Protein AF-A0A229W0S3-F1 (afdb_monomer_lite)

Structure (mmCIF, N/CA/C/O backbone):
data_AF-A0A229W0S3-F1
#
_entry.id   AF-A0A229W0S3-F1
#
loop_
_atom_site.group_PDB
_atom_site.id
_atom_s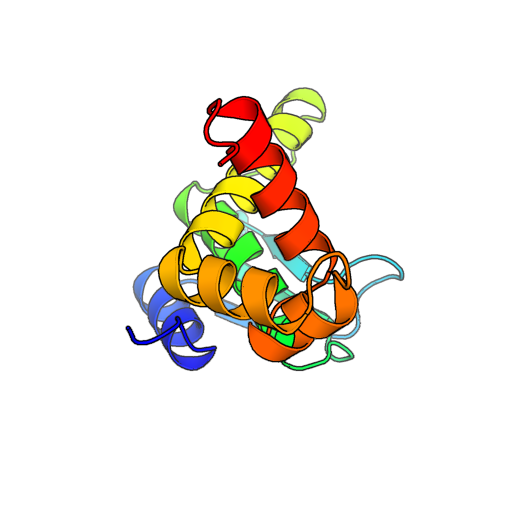ite.type_symbol
_atom_site.label_atom_id
_atom_site.label_alt_id
_atom_site.label_comp_id
_atom_site.label_asym_id
_atom_site.label_entity_id
_atom_site.label_seq_id
_atom_site.pdbx_PDB_ins_code
_atom_site.Cartn_x
_atom_site.Cartn_y
_atom_site.Cartn_z
_atom_site.occupancy
_atom_site.B_iso_or_equiv
_atom_site.auth_seq_id
_atom_site.auth_comp_id
_atom_site.auth_asym_id
_atom_site.auth_atom_id
_atom_site.pdbx_PDB_model_num
ATOM 1 N N . MET A 1 1 ? 17.640 -3.287 -4.198 1.00 49.41 1 MET A N 1
ATOM 2 C CA . MET A 1 1 ? 17.288 -3.227 -2.757 1.00 49.41 1 MET A CA 1
ATOM 3 C C . MET A 1 1 ? 16.115 -4.166 -2.492 1.00 49.41 1 MET A C 1
ATOM 5 O O . MET A 1 1 ? 15.453 -4.530 -3.452 1.00 49.41 1 MET A O 1
ATOM 9 N N . ALA A 1 2 ? 15.881 -4.604 -1.251 1.00 59.16 2 ALA A N 1
ATOM 10 C CA . ALA A 1 2 ? 14.751 -5.487 -0.943 1.00 59.16 2 ALA A CA 1
ATOM 11 C C . ALA A 1 2 ? 13.438 -4.688 -0.935 1.00 59.16 2 ALA A C 1
ATOM 13 O O . ALA A 1 2 ? 13.318 -3.707 -0.202 1.00 59.16 2 ALA A O 1
ATOM 14 N N . SER A 1 3 ? 12.475 -5.097 -1.760 1.00 76.31 3 SER A N 1
ATOM 15 C CA . SER A 1 3 ? 11.105 -4.584 -1.725 1.00 76.31 3 SER A CA 1
ATOM 16 C C . SER A 1 3 ? 10.386 -5.090 -0.474 1.00 76.31 3 SER A C 1
ATOM 18 O O . SER A 1 3 ? 10.595 -6.231 -0.061 1.00 76.31 3 SER A O 1
ATOM 20 N N . ILE A 1 4 ? 9.515 -4.263 0.107 1.00 90.62 4 ILE A N 1
ATOM 21 C CA . ILE A 1 4 ? 8.644 -4.667 1.219 1.00 90.62 4 ILE A CA 1
ATOM 22 C C . ILE A 1 4 ? 7.803 -5.877 0.797 1.00 90.62 4 ILE A C 1
ATOM 24 O O . ILE A 1 4 ? 7.154 -5.854 -0.249 1.00 90.62 4 ILE A O 1
ATOM 28 N N . THR A 1 5 ? 7.791 -6.913 1.630 1.00 94.31 5 THR A N 1
ATOM 29 C CA . THR A 1 5 ? 6.978 -8.118 1.435 1.00 94.31 5 THR A CA 1
ATOM 30 C C . THR A 1 5 ? 5.671 -8.043 2.219 1.00 94.31 5 THR A C 1
ATOM 32 O O . THR A 1 5 ? 5.492 -7.190 3.092 1.00 94.31 5 THR A O 1
ATOM 35 N N . ILE A 1 6 ? 4.744 -8.964 1.941 1.00 95.69 6 ILE A N 1
ATOM 36 C CA . ILE A 1 6 ? 3.497 -9.054 2.704 1.00 95.69 6 ILE A CA 1
ATOM 37 C C . ILE A 1 6 ? 3.767 -9.365 4.187 1.00 95.69 6 ILE A C 1
ATOM 39 O O . ILE A 1 6 ? 3.144 -8.759 5.056 1.00 95.69 6 ILE A O 1
ATOM 43 N N . ASP A 1 7 ? 4.748 -10.218 4.490 1.00 96.69 7 ASP A N 1
ATOM 44 C CA . ASP A 1 7 ? 5.104 -10.588 5.864 1.00 96.69 7 ASP A CA 1
ATOM 45 C C . ASP A 1 7 ? 5.627 -9.393 6.665 1.00 96.69 7 ASP A C 1
ATOM 47 O O . ASP A 1 7 ? 5.335 -9.262 7.854 1.00 96.69 7 ASP A O 1
ATOM 51 N N . ASP A 1 8 ? 6.362 -8.482 6.021 1.00 96.94 8 ASP A N 1
ATOM 52 C CA . ASP A 1 8 ? 6.814 -7.243 6.659 1.00 96.94 8 ASP A CA 1
ATOM 53 C C . ASP A 1 8 ? 5.623 -6.372 7.087 1.00 96.94 8 ASP A C 1
ATOM 55 O O . ASP A 1 8 ? 5.645 -5.770 8.163 1.00 96.94 8 ASP A O 1
ATOM 59 N N . LEU A 1 9 ? 4.555 -6.350 6.283 1.00 97.75 9 LEU A N 1
ATOM 60 C CA . LEU A 1 9 ? 3.322 -5.633 6.607 1.00 97.75 9 LEU A CA 1
ATOM 61 C C . LEU A 1 9 ? 2.535 -6.309 7.739 1.00 97.75 9 LEU A C 1
ATOM 63 O O . LEU A 1 9 ? 1.996 -5.612 8.597 1.00 97.75 9 LEU A O 1
ATOM 67 N N . TYR A 1 10 ? 2.492 -7.644 7.788 1.00 98.00 10 TYR A N 1
ATOM 68 C CA . TYR A 1 10 ? 1.882 -8.361 8.916 1.00 98.00 10 TYR A CA 1
ATOM 69 C C . TYR A 1 10 ? 2.628 -8.082 10.227 1.00 98.00 10 TYR A C 1
ATOM 71 O O . TYR A 1 10 ? 1.990 -7.750 11.226 1.00 98.00 10 TYR A O 1
ATOM 79 N N . ARG A 1 11 ? 3.969 -8.107 10.219 1.00 98.19 11 ARG A N 1
ATOM 80 C CA . ARG A 1 11 ? 4.774 -7.744 11.401 1.00 98.19 11 ARG A CA 1
ATOM 81 C C . ARG A 1 11 ? 4.538 -6.299 11.833 1.00 98.19 11 ARG A C 1
ATOM 83 O O . ARG A 1 11 ? 4.466 -6.009 13.024 1.00 98.19 11 ARG A O 1
ATOM 90 N N . GLU A 1 12 ? 4.391 -5.376 10.886 1.00 97.81 12 GLU A N 1
ATOM 91 C CA . GLU A 1 12 ? 4.019 -3.998 11.207 1.00 97.81 12 GLU A CA 1
ATOM 92 C C . GLU A 1 12 ? 2.648 -3.911 11.884 1.00 97.81 12 GLU A C 1
ATOM 94 O O . GLU A 1 12 ? 2.509 -3.203 12.882 1.00 97.81 12 GLU A O 1
ATOM 99 N N . ALA A 1 13 ? 1.647 -4.627 11.372 1.00 98.25 13 ALA A N 1
ATOM 100 C CA . ALA A 1 13 ? 0.320 -4.654 11.976 1.00 98.25 13 ALA A CA 1
ATOM 101 C C . ALA A 1 13 ? 0.378 -5.138 13.431 1.00 98.25 13 ALA A C 1
ATOM 103 O O . ALA A 1 13 ? -0.212 -4.506 14.309 1.00 98.25 13 ALA A O 1
ATOM 104 N N . GLU A 1 14 ? 1.151 -6.194 13.698 1.00 98.12 14 GLU A N 1
ATOM 105 C CA . GLU A 1 14 ? 1.392 -6.704 15.051 1.00 98.12 14 GLU A CA 1
ATOM 106 C C . GLU A 1 14 ? 2.030 -5.645 15.957 1.00 98.12 14 GLU A C 1
ATOM 108 O O . GLU A 1 14 ? 1.524 -5.393 17.051 1.00 98.12 14 GLU A O 1
ATOM 113 N N . MET A 1 15 ? 3.080 -4.961 15.488 1.00 98.12 15 MET A N 1
ATOM 114 C CA . MET A 1 15 ? 3.731 -3.879 16.243 1.00 98.12 15 MET A CA 1
ATOM 115 C C . MET A 1 15 ? 2.787 -2.705 16.531 1.00 98.12 15 MET A C 1
ATOM 117 O O . MET A 1 15 ? 2.868 -2.092 17.594 1.00 98.12 15 MET A O 1
ATOM 121 N N . LEU A 1 16 ? 1.874 -2.392 15.607 1.00 97.62 16 LEU A N 1
ATOM 122 C CA . LEU A 1 16 ? 0.853 -1.356 15.785 1.00 97.62 16 LEU A CA 1
ATOM 123 C C . LEU A 1 16 ? -0.336 -1.819 16.648 1.00 97.62 16 LEU A C 1
ATOM 125 O O . LEU A 1 16 ? -1.250 -1.025 16.899 1.00 97.62 16 LEU A O 1
ATOM 129 N N . GLY A 1 17 ? -0.374 -3.086 17.073 1.00 98.00 17 GLY A N 1
ATOM 130 C CA . GLY A 1 17 ? -1.511 -3.667 17.789 1.00 98.00 17 GLY A CA 1
ATOM 131 C C . GLY A 1 17 ? -2.785 -3.721 16.939 1.00 98.00 17 GLY A C 1
ATOM 132 O O . GLY A 1 17 ? -3.889 -3.551 17.459 1.00 98.00 17 GLY A O 1
ATOM 133 N N . VAL A 1 18 ? -2.640 -3.890 15.625 1.00 98.25 18 VAL A N 1
ATOM 134 C CA . VAL A 1 18 ? -3.731 -3.939 14.648 1.00 98.25 18 VAL A CA 1
ATOM 135 C C . VAL A 1 18 ? -3.941 -5.379 14.211 1.00 98.25 18 VAL A C 1
ATOM 137 O O . VAL A 1 18 ? -3.025 -6.053 13.750 1.00 98.25 18 VAL A O 1
ATOM 140 N N . ARG A 1 19 ? -5.177 -5.859 14.323 1.00 98.19 19 ARG A N 1
ATOM 141 C CA . ARG A 1 19 ? -5.554 -7.181 13.821 1.00 98.19 19 ARG A CA 1
ATOM 142 C C . ARG A 1 19 ? -5.843 -7.096 12.332 1.00 98.19 19 ARG A C 1
ATOM 144 O O . ARG A 1 19 ? -6.468 -6.138 11.887 1.00 98.19 19 ARG A O 1
ATOM 151 N N . ILE A 1 20 ? -5.474 -8.131 11.590 1.00 98.19 20 ILE A N 1
ATOM 152 C CA . ILE A 1 20 ? -5.846 -8.293 10.183 1.00 98.19 20 ILE A CA 1
ATOM 153 C C . ILE A 1 20 ? -6.852 -9.439 10.087 1.00 98.19 20 ILE A C 1
ATOM 155 O O . ILE A 1 20 ? -6.687 -10.482 10.722 1.00 98.19 20 ILE A O 1
ATOM 159 N N . ARG A 1 21 ? -7.923 -9.238 9.321 1.00 97.44 21 ARG A N 1
ATOM 160 C CA . ARG A 1 21 ? -8.895 -10.278 8.981 1.00 97.44 21 ARG A CA 1
ATOM 161 C C . ARG A 1 21 ? -9.202 -10.254 7.500 1.00 97.44 21 ARG A C 1
ATOM 163 O O . ARG A 1 21 ? -9.153 -9.212 6.862 1.00 97.44 21 ARG A O 1
ATOM 170 N N . GLU A 1 22 ? -9.597 -11.410 7.002 1.00 96.38 22 GLU A N 1
ATOM 171 C CA . GLU A 1 22 ? -10.000 -11.603 5.617 1.00 96.38 22 GLU A CA 1
ATOM 172 C C . GLU A 1 22 ? -11.466 -11.997 5.609 1.00 96.38 22 GLU A C 1
ATOM 174 O O . GLU A 1 22 ? -11.880 -12.904 6.344 1.00 96.38 22 GLU A O 1
ATOM 179 N N . ARG A 1 23 ? -12.262 -11.250 4.853 1.00 94.62 23 ARG A N 1
ATOM 180 C CA . ARG A 1 23 ? -13.691 -11.488 4.678 1.00 94.62 23 ARG A CA 1
ATOM 181 C C . ARG A 1 23 ? -14.099 -10.980 3.317 1.00 94.62 23 ARG A C 1
ATOM 183 O O . ARG A 1 23 ? -13.590 -9.960 2.876 1.00 94.62 23 ARG A O 1
ATOM 190 N N . ARG A 1 24 ? -15.089 -11.619 2.707 1.00 93.88 24 ARG A N 1
ATOM 191 C CA . ARG A 1 24 ? -15.771 -11.036 1.554 1.00 93.88 24 ARG A CA 1
ATOM 192 C C . ARG A 1 24 ? -16.367 -9.673 1.917 1.00 93.88 24 ARG A C 1
ATOM 194 O O . ARG A 1 24 ? -17.197 -9.582 2.826 1.00 93.88 24 ARG A O 1
ATOM 201 N N . LEU A 1 25 ? -15.932 -8.633 1.218 1.00 91.25 25 LEU A N 1
ATOM 202 C CA . LEU A 1 25 ? -16.423 -7.270 1.358 1.00 91.25 25 LEU A CA 1
ATOM 203 C C . LEU A 1 25 ? -17.463 -6.958 0.266 1.00 91.25 25 LEU A C 1
ATOM 205 O O . LEU A 1 25 ? -17.605 -7.714 -0.701 1.00 91.25 25 LEU A O 1
ATOM 209 N N . PRO A 1 26 ? -18.247 -5.873 0.420 1.00 89.44 26 PRO A N 1
ATOM 210 C CA . PRO A 1 26 ? -19.099 -5.379 -0.654 1.00 89.44 26 PRO A CA 1
ATOM 211 C C . PRO A 1 26 ? -18.290 -5.092 -1.921 1.00 89.44 26 PRO A C 1
ATOM 213 O O . PRO A 1 26 ? -17.108 -4.748 -1.855 1.00 89.44 26 PRO A O 1
ATOM 216 N N . GLU A 1 27 ? -18.950 -5.172 -3.075 1.00 78.50 27 GLU A N 1
ATOM 217 C CA . GLU A 1 27 ? -18.319 -4.840 -4.351 1.00 78.50 27 GLU A CA 1
ATOM 218 C C . GLU A 1 27 ? -17.644 -3.457 -4.287 1.00 78.50 27 GLU A C 1
ATOM 220 O O . GLU A 1 27 ? -18.162 -2.517 -3.678 1.00 78.50 27 GLU A O 1
ATOM 225 N N . HIS A 1 28 ? -16.466 -3.352 -4.911 1.00 82.12 28 HIS A N 1
ATOM 226 C CA . HIS A 1 28 ? -15.585 -2.172 -4.940 1.00 82.12 28 HIS A CA 1
ATOM 227 C C . HIS A 1 28 ? -14.748 -1.886 -3.682 1.00 82.12 28 HIS A C 1
ATOM 229 O O . HIS A 1 28 ? -13.947 -0.947 -3.709 1.00 82.12 28 HIS A O 1
ATOM 235 N N . TRP A 1 29 ? -14.852 -2.692 -2.624 1.00 88.44 29 TRP A N 1
ATOM 236 C CA . TRP A 1 29 ? -13.982 -2.579 -1.452 1.00 88.44 29 TRP A CA 1
ATOM 237 C C . TRP A 1 29 ? -12.864 -3.616 -1.508 1.00 88.44 29 TRP A C 1
ATOM 239 O O . TRP A 1 29 ? -13.118 -4.813 -1.478 1.00 88.44 29 TRP A O 1
ATOM 249 N N . CYS A 1 30 ? -11.614 -3.157 -1.556 1.00 93.44 30 CYS A N 1
ATOM 250 C CA . CYS A 1 30 ? -10.460 -4.048 -1.411 1.00 93.44 30 CYS A CA 1
ATOM 251 C C . CYS A 1 30 ? -10.108 -4.269 0.066 1.00 93.44 30 CYS A C 1
ATOM 253 O O . CYS A 1 30 ? -9.620 -5.328 0.446 1.00 93.44 30 CYS A O 1
ATOM 255 N N . GLY A 1 31 ? -10.331 -3.262 0.906 1.00 94.69 31 GLY A N 1
ATOM 256 C CA . GLY A 1 31 ? -10.031 -3.319 2.325 1.00 94.69 31 GLY A CA 1
ATOM 257 C C . GLY A 1 31 ? -10.600 -2.122 3.070 1.00 94.69 31 GLY A C 1
ATOM 258 O O . GLY A 1 31 ? -11.098 -1.180 2.451 1.00 94.69 31 GLY A O 1
ATOM 259 N N . ALA A 1 32 ? -10.577 -2.206 4.395 1.00 94.38 32 ALA A N 1
ATOM 260 C CA . ALA A 1 32 ? -10.984 -1.130 5.282 1.00 94.38 32 ALA A CA 1
ATOM 261 C C . ALA A 1 32 ? -10.288 -1.237 6.638 1.00 94.38 32 ALA A C 1
ATOM 263 O O . ALA A 1 32 ? -10.293 -2.295 7.279 1.00 94.38 32 ALA A O 1
ATOM 264 N N . TYR A 1 33 ? -9.761 -0.116 7.109 1.00 95.50 33 TYR A N 1
ATOM 265 C CA . TYR A 1 33 ? -9.345 0.073 8.486 1.00 95.50 33 TYR A CA 1
ATOM 266 C C . TYR A 1 33 ? -10.493 0.593 9.367 1.00 95.50 33 TYR A C 1
ATOM 268 O O . TYR A 1 33 ? -11.196 1.540 9.016 1.00 95.50 33 TYR A O 1
ATOM 276 N N . VAL A 1 34 ? -10.661 -0.010 10.547 1.00 93.44 34 VAL A N 1
ATOM 277 C CA . VAL A 1 34 ? -11.647 0.386 11.558 1.00 93.44 34 VAL A CA 1
ATOM 278 C C . VAL A 1 34 ? -10.935 0.682 12.879 1.00 93.44 34 VAL A C 1
ATOM 280 O O . VAL A 1 34 ? -10.554 -0.239 13.613 1.00 93.44 34 VAL A O 1
ATOM 283 N N . ASP A 1 35 ? -10.758 1.973 13.181 1.00 94.69 35 ASP A N 1
ATOM 284 C CA . ASP A 1 35 ? -9.968 2.450 14.329 1.00 94.69 35 ASP A CA 1
ATOM 285 C C . ASP A 1 35 ? -10.500 1.950 15.676 1.00 94.69 35 ASP A C 1
ATOM 287 O O . ASP A 1 35 ? -9.729 1.409 16.469 1.00 94.69 35 ASP A O 1
ATOM 291 N N . ASP A 1 36 ? -11.820 2.008 15.887 1.00 93.56 36 ASP A N 1
ATOM 292 C CA . ASP A 1 36 ? -12.467 1.605 17.146 1.00 93.56 36 ASP A CA 1
ATOM 293 C C . ASP A 1 36 ? -12.168 0.149 17.548 1.00 93.56 36 ASP A C 1
ATOM 295 O O . ASP A 1 36 ? -12.173 -0.189 18.731 1.00 93.56 36 ASP A O 1
ATOM 299 N N . TYR A 1 37 ? -11.870 -0.721 16.577 1.00 94.94 37 TYR A N 1
ATOM 300 C CA . TYR A 1 37 ? -11.565 -2.136 16.814 1.00 94.94 37 TYR A CA 1
ATOM 301 C C . TYR A 1 37 ? -10.101 -2.506 16.579 1.00 94.94 37 TYR A C 1
ATOM 303 O O . TYR A 1 37 ? -9.764 -3.696 16.706 1.00 94.94 37 TYR A O 1
ATOM 311 N N . ARG A 1 38 ? -9.265 -1.525 16.199 1.00 96.94 38 ARG A N 1
ATOM 312 C CA . ARG A 1 38 ? -7.894 -1.717 15.700 1.00 96.94 38 ARG A CA 1
ATOM 313 C C . ARG A 1 38 ? -7.839 -2.899 14.730 1.00 96.94 38 ARG A C 1
ATOM 315 O O . ARG A 1 38 ? -7.141 -3.887 14.960 1.00 96.94 38 ARG A O 1
ATOM 322 N N . LEU A 1 39 ? -8.663 -2.827 13.687 1.00 97.31 39 LEU A N 1
ATOM 323 C CA . LEU A 1 39 ? -8.905 -3.929 12.762 1.00 97.31 39 LEU A CA 1
ATOM 324 C C . LEU A 1 39 ? -8.762 -3.456 11.318 1.00 97.31 39 LEU A C 1
ATOM 326 O O . LEU A 1 39 ? -9.426 -2.508 10.916 1.00 97.31 39 LEU A O 1
ATOM 330 N N . ILE A 1 40 ? -7.947 -4.159 10.541 1.00 97.69 40 ILE A N 1
ATOM 331 C CA . ILE A 1 40 ? -7.947 -4.102 9.081 1.00 97.69 40 ILE A CA 1
ATOM 332 C C . ILE A 1 40 ? -8.724 -5.314 8.577 1.00 97.69 40 ILE A C 1
ATOM 334 O O . ILE A 1 40 ? -8.433 -6.449 8.963 1.00 97.69 40 ILE A O 1
ATOM 338 N N . VAL A 1 41 ? -9.707 -5.078 7.716 1.00 97.12 41 VAL A N 1
ATOM 339 C CA . VAL A 1 41 ? -10.392 -6.132 6.966 1.00 97.12 41 VAL A CA 1
ATOM 340 C C . VAL A 1 41 ? -9.958 -6.030 5.514 1.00 97.12 41 VAL A C 1
ATOM 342 O O . VAL A 1 41 ? -10.098 -4.969 4.917 1.00 97.12 41 VAL A O 1
ATOM 345 N N . LEU A 1 42 ? -9.423 -7.112 4.961 1.00 97.31 42 LEU A N 1
ATOM 346 C CA . LEU A 1 42 ? -9.102 -7.240 3.542 1.00 97.31 42 LEU A CA 1
ATOM 347 C C . LEU A 1 42 ? -10.159 -8.106 2.864 1.00 97.31 42 LEU A C 1
ATOM 349 O O . LEU A 1 42 ? -10.652 -9.064 3.470 1.00 97.31 42 LEU A O 1
ATOM 353 N N . ASP A 1 43 ? -10.473 -7.789 1.612 1.00 96.69 43 ASP A N 1
ATOM 354 C CA . ASP A 1 43 ? -11.299 -8.668 0.800 1.00 96.69 43 ASP A CA 1
ATOM 355 C C . ASP A 1 43 ? -10.558 -9.989 0.533 1.00 96.69 43 ASP A C 1
ATOM 357 O O . ASP A 1 43 ? -9.385 -10.016 0.153 1.00 96.69 43 ASP A O 1
ATOM 361 N N . GLU A 1 44 ? -11.240 -11.105 0.782 1.00 95.69 44 GLU A N 1
ATOM 362 C CA . GLU A 1 44 ? -10.652 -12.446 0.684 1.00 95.69 44 GLU A CA 1
ATOM 363 C C . GLU A 1 44 ? -10.360 -12.881 -0.761 1.00 95.69 44 GLU A C 1
ATOM 365 O O . GLU A 1 44 ? -9.595 -13.818 -0.971 1.00 95.69 44 GLU A O 1
ATOM 370 N N . THR A 1 45 ? -10.927 -12.193 -1.757 1.00 95.75 45 THR A N 1
ATOM 371 C CA . THR A 1 45 ? -10.772 -12.512 -3.185 1.00 95.75 45 THR A CA 1
ATOM 372 C C . THR A 1 45 ? -9.608 -11.778 -3.856 1.00 95.75 45 THR A C 1
ATOM 374 O O . THR A 1 45 ? -9.352 -11.987 -5.043 1.00 95.75 45 THR A O 1
ATOM 377 N N . LEU A 1 46 ? -8.882 -10.930 -3.116 1.00 95.69 46 LEU A N 1
ATOM 378 C CA . LEU A 1 46 ? -7.737 -10.194 -3.646 1.00 95.69 46 LEU A CA 1
ATOM 379 C C . LEU A 1 46 ? -6.590 -11.118 -4.060 1.00 95.69 46 LEU A C 1
ATOM 381 O O . LEU A 1 46 ? -6.151 -11.978 -3.296 1.00 95.69 46 LEU A O 1
ATOM 385 N N . LEU A 1 47 ? -6.026 -10.834 -5.233 1.00 95.62 47 LEU A N 1
ATOM 386 C CA . LEU A 1 47 ? -4.744 -11.387 -5.667 1.00 95.62 47 LEU A CA 1
ATOM 387 C C . LEU A 1 47 ? -3.608 -10.872 -4.771 1.00 95.62 47 LEU A C 1
ATOM 389 O O . LEU A 1 47 ? -3.697 -9.773 -4.221 1.00 95.62 47 LEU A O 1
ATOM 393 N N . ASP A 1 48 ? -2.495 -11.601 -4.697 1.00 95.19 48 ASP A N 1
ATOM 394 C CA . ASP A 1 48 ? -1.386 -11.299 -3.775 1.00 95.19 48 ASP A CA 1
ATOM 395 C C . ASP A 1 48 ? -0.864 -9.855 -3.875 1.00 95.19 48 ASP A C 1
ATOM 397 O O . ASP A 1 48 ? -0.728 -9.162 -2.867 1.00 95.19 48 ASP A O 1
ATOM 401 N N . HIS A 1 49 ? -0.649 -9.340 -5.089 1.00 94.50 49 HIS A N 1
ATOM 402 C CA . HIS A 1 49 ? -0.192 -7.958 -5.291 1.00 94.50 49 HIS A CA 1
ATOM 403 C C . HIS A 1 49 ? -1.259 -6.917 -4.901 1.00 94.50 49 HIS A C 1
ATOM 405 O O . HIS A 1 49 ? -0.933 -5.817 -4.445 1.00 94.50 49 HIS A O 1
ATOM 411 N N . GLN A 1 50 ? -2.549 -7.248 -5.053 1.00 96.38 50 GLN A N 1
ATOM 412 C CA . GLN A 1 50 ? -3.6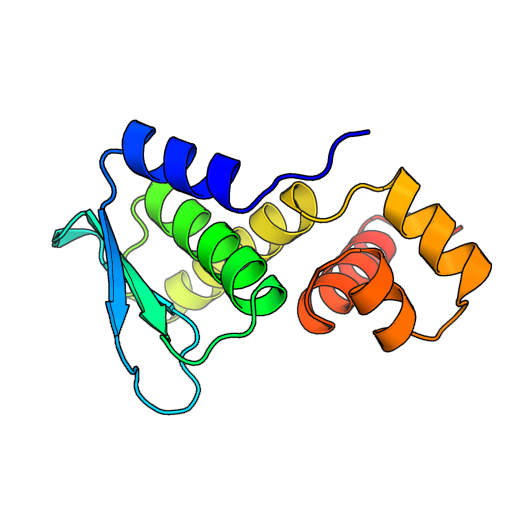46 -6.395 -4.596 1.00 96.38 50 GLN A CA 1
ATOM 413 C C . GLN A 1 50 ? -3.722 -6.401 -3.070 1.00 96.38 50 GLN A C 1
ATOM 415 O O . GLN A 1 50 ? -3.886 -5.334 -2.476 1.00 96.38 50 GLN A O 1
ATOM 420 N N . ARG A 1 51 ? -3.550 -7.570 -2.439 1.00 97.12 51 ARG A N 1
ATOM 421 C CA . ARG A 1 51 ? -3.471 -7.735 -0.984 1.00 97.12 51 ARG A CA 1
ATOM 422 C C . ARG A 1 51 ? -2.330 -6.904 -0.409 1.00 97.12 51 ARG A C 1
ATOM 424 O O . ARG A 1 51 ? -2.566 -6.124 0.507 1.00 97.12 51 ARG A O 1
ATOM 431 N N . LEU A 1 52 ? -1.135 -6.998 -0.996 1.00 97.50 52 LEU A N 1
ATOM 432 C CA . LEU A 1 52 ? 0.040 -6.215 -0.610 1.00 97.50 52 LEU A CA 1
ATOM 433 C C . LEU A 1 52 ? -0.242 -4.708 -0.672 1.00 97.50 52 LEU A C 1
ATOM 435 O O . LEU A 1 52 ? -0.070 -3.998 0.319 1.00 97.50 52 LEU A O 1
ATOM 439 N N . CYS A 1 53 ? -0.730 -4.224 -1.819 1.00 97.56 53 CYS A N 1
ATOM 440 C CA . CYS A 1 53 ? -1.040 -2.805 -2.003 1.00 97.56 53 CYS A CA 1
ATOM 441 C C . CYS A 1 53 ? -2.130 -2.316 -1.041 1.00 97.56 53 CYS A C 1
ATOM 443 O O . CYS A 1 53 ? -2.018 -1.222 -0.489 1.00 97.56 53 CYS A O 1
ATOM 445 N N . THR A 1 54 ? -3.180 -3.114 -0.842 1.00 97.44 54 THR A N 1
ATOM 446 C CA . THR A 1 54 ? -4.305 -2.758 0.031 1.00 97.44 54 THR A CA 1
ATOM 447 C C . THR A 1 54 ? -3.872 -2.736 1.489 1.00 97.44 54 THR A C 1
ATOM 449 O O . THR A 1 54 ? -4.115 -1.752 2.176 1.00 97.44 54 THR A O 1
ATOM 452 N N . LEU A 1 55 ? -3.159 -3.759 1.959 1.00 98.12 55 LEU A N 1
ATOM 453 C CA . LEU A 1 55 ? -2.685 -3.803 3.339 1.00 98.12 55 LEU A CA 1
ATOM 454 C C . LEU A 1 55 ? -1.725 -2.648 3.645 1.00 98.12 55 LEU A C 1
ATOM 456 O O . LEU A 1 55 ? -1.843 -2.017 4.692 1.00 98.12 55 LEU A O 1
ATOM 460 N N . ALA A 1 56 ? -0.818 -2.314 2.722 1.00 98.12 56 ALA A N 1
ATOM 461 C CA . ALA A 1 56 ? 0.068 -1.164 2.888 1.00 98.12 56 ALA A CA 1
ATOM 462 C C . ALA A 1 56 ? -0.711 0.157 3.005 1.00 98.12 56 ALA A C 1
ATOM 464 O O . ALA A 1 56 ? -0.318 1.023 3.785 1.00 98.12 56 ALA A O 1
ATOM 465 N N . HIS A 1 57 ? -1.801 0.311 2.246 1.00 97.56 57 HIS A N 1
ATOM 466 C CA . HIS A 1 57 ? -2.696 1.471 2.316 1.00 97.56 57 HIS A CA 1
ATOM 467 C C . HIS A 1 57 ? -3.420 1.538 3.667 1.00 97.56 57 HIS A C 1
ATOM 469 O O . HIS A 1 57 ? -3.319 2.548 4.363 1.00 97.56 57 HIS A O 1
ATOM 475 N N . GLU A 1 58 ? -4.065 0.450 4.091 1.00 97.81 58 GLU A N 1
ATOM 476 C CA . GLU A 1 58 ? -4.804 0.404 5.362 1.00 97.81 58 GLU A CA 1
ATOM 477 C C . GLU A 1 58 ? -3.892 0.556 6.591 1.00 97.81 58 GLU A C 1
ATOM 479 O O . GLU A 1 58 ? -4.282 1.153 7.595 1.00 97.81 58 GLU A O 1
ATOM 484 N N . LEU A 1 59 ? -2.642 0.091 6.520 1.00 98.38 59 LEU A N 1
ATOM 485 C CA . LEU A 1 59 ? -1.663 0.310 7.588 1.00 98.38 59 LEU A CA 1
ATOM 486 C C . LEU A 1 59 ? -1.311 1.785 7.772 1.00 98.38 59 LEU A C 1
ATOM 488 O O . LEU A 1 59 ? -1.081 2.216 8.901 1.00 98.38 59 LEU A O 1
ATOM 492 N N . VAL A 1 60 ? -1.301 2.584 6.700 1.00 97.75 60 VAL A N 1
ATOM 493 C CA . VAL A 1 60 ? -1.117 4.035 6.843 1.00 97.75 60 VAL A CA 1
ATOM 494 C C . VAL A 1 60 ? -2.296 4.632 7.605 1.00 97.75 60 VAL A C 1
ATOM 496 O O . VAL A 1 60 ? -2.073 5.372 8.562 1.00 97.75 60 VAL A O 1
ATOM 499 N N . HIS A 1 61 ? -3.535 4.257 7.275 1.00 96.75 61 HIS A N 1
ATOM 500 C CA . HIS A 1 61 ? -4.698 4.676 8.062 1.00 96.75 61 HIS A CA 1
ATOM 501 C C . HIS A 1 61 ? -4.562 4.294 9.542 1.00 96.75 61 HIS A C 1
ATOM 503 O O . HIS A 1 61 ? -4.814 5.119 10.424 1.00 96.75 61 HIS A O 1
ATOM 509 N N . ALA A 1 62 ? -4.069 3.087 9.825 1.00 97.25 62 ALA A N 1
ATOM 510 C CA . ALA A 1 62 ? -3.881 2.610 11.188 1.00 97.25 62 ALA A CA 1
ATOM 511 C C . ALA A 1 62 ? -2.794 3.353 11.984 1.00 97.25 62 ALA A C 1
ATOM 513 O O . ALA A 1 62 ? -2.961 3.559 13.191 1.00 97.25 62 ALA A O 1
ATOM 514 N N . ARG A 1 63 ? -1.703 3.781 11.332 1.00 97.12 63 ARG A N 1
ATOM 515 C CA . ARG A 1 63 ? -0.645 4.608 11.949 1.00 97.12 63 ARG A CA 1
ATOM 516 C C . ARG A 1 63 ? -1.167 5.969 12.399 1.00 97.12 63 ARG A C 1
ATOM 518 O O . ARG A 1 63 ? -0.731 6.480 13.425 1.00 97.12 63 ARG A O 1
ATOM 525 N N . TYR A 1 64 ? -2.087 6.546 11.632 1.00 95.75 64 TYR A N 1
ATOM 526 C CA . TYR A 1 64 ? -2.637 7.875 11.897 1.00 95.75 64 TYR A CA 1
ATOM 527 C C . TYR A 1 64 ? -3.963 7.861 12.663 1.00 95.75 64 TYR A C 1
ATOM 529 O O . TYR A 1 64 ? -4.495 8.936 12.932 1.00 95.75 64 TYR A O 1
ATOM 537 N N . HIS A 1 65 ? -4.468 6.682 13.046 1.00 94.56 65 HIS A N 1
ATOM 538 C CA . HIS A 1 65 ? -5.774 6.530 13.698 1.00 94.56 65 HIS A CA 1
ATOM 539 C C . HIS A 1 65 ? -6.905 7.184 12.891 1.00 94.56 65 HIS A C 1
ATOM 541 O O . HIS A 1 65 ? -7.757 7.902 13.419 1.00 94.56 65 HIS A O 1
ATOM 547 N N . ASP A 1 66 ? -6.884 6.968 11.577 1.00 93.19 66 ASP A N 1
ATOM 548 C CA . ASP A 1 66 ? -7.816 7.624 10.672 1.00 93.19 66 ASP A CA 1
ATOM 549 C C . ASP A 1 66 ? -9.253 7.161 10.897 1.00 93.19 66 ASP A C 1
ATOM 551 O O . ASP A 1 66 ? -9.572 5.974 10.826 1.00 93.19 66 ASP A O 1
ATOM 555 N N . ARG A 1 67 ? -10.139 8.137 11.115 1.00 86.50 67 ARG A N 1
ATOM 556 C CA . ARG A 1 67 ? -11.586 7.941 11.219 1.00 86.50 67 ARG A CA 1
ATOM 557 C C . ARG A 1 67 ? -12.266 8.641 10.051 1.00 86.50 67 ARG A C 1
ATOM 559 O O . ARG A 1 67 ? -12.129 9.852 9.875 1.00 86.50 67 ARG A O 1
ATOM 566 N N . SER A 1 68 ? -13.035 7.899 9.264 1.00 62.12 68 SER A N 1
ATOM 567 C CA . SER A 1 68 ? -13.717 8.396 8.061 1.00 62.12 68 SER A CA 1
ATOM 568 C C . SER A 1 68 ? -14.958 9.264 8.344 1.00 62.12 68 SER A C 1
ATOM 570 O O . SER A 1 68 ? -15.715 9.574 7.429 1.00 62.12 68 SER A O 1
ATOM 572 N N . CYS A 1 69 ? -15.160 9.725 9.585 1.00 56.66 69 CYS A N 1
ATOM 573 C 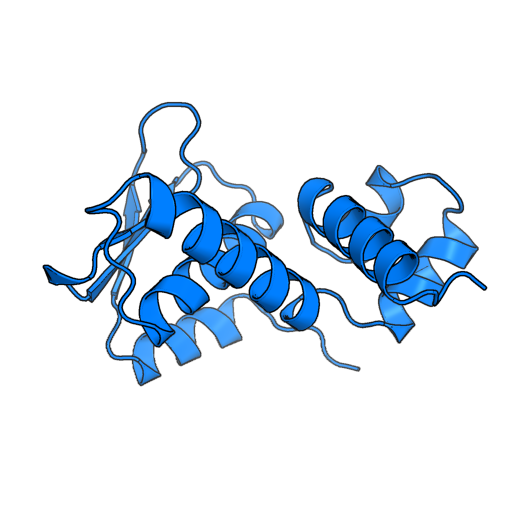CA . CYS A 1 69 ? -16.380 10.405 10.036 1.00 56.66 69 CYS A CA 1
ATOM 574 C C . CYS A 1 69 ? -16.668 11.771 9.373 1.00 56.66 69 CYS A C 1
ATOM 576 O O . CYS A 1 69 ? -17.734 12.333 9.608 1.00 56.66 69 CYS A O 1
ATOM 578 N N . ASN A 1 70 ? -15.758 12.329 8.564 1.00 52.06 70 ASN A N 1
ATOM 579 C CA . ASN A 1 70 ? -15.971 13.584 7.835 1.00 52.06 70 ASN A CA 1
ATOM 580 C C . ASN A 1 70 ? -15.574 13.435 6.343 1.00 52.06 70 ASN A C 1
ATOM 582 O O . ASN A 1 70 ? -14.431 13.084 6.046 1.00 52.06 70 ASN A O 1
ATOM 586 N N . PRO A 1 71 ? -16.474 13.731 5.381 1.00 55.81 71 PRO A N 1
ATOM 587 C CA . PRO A 1 71 ? -16.198 13.589 3.946 1.00 55.81 71 PRO A CA 1
ATOM 588 C C . PRO A 1 71 ? -15.022 14.434 3.430 1.00 55.81 71 PRO A C 1
ATOM 590 O O . PRO A 1 71 ? -14.273 13.990 2.559 1.00 55.81 71 PRO A O 1
ATOM 593 N N . LEU A 1 72 ? -14.824 15.645 3.969 1.00 58.88 72 LEU A N 1
ATOM 594 C CA . LEU A 1 72 ? -13.723 16.523 3.549 1.00 58.88 72 LEU A CA 1
ATOM 595 C C . LEU A 1 72 ? -12.370 16.019 4.057 1.00 58.88 72 LEU A C 1
ATOM 597 O O . LEU A 1 72 ? -11.373 16.090 3.334 1.00 58.88 72 LEU A O 1
ATOM 601 N N . SER A 1 73 ? -12.328 15.482 5.282 1.00 63.91 73 SER A N 1
ATOM 602 C CA . SER A 1 73 ? -11.112 14.853 5.794 1.00 63.91 73 SER A CA 1
ATOM 603 C C . SER A 1 73 ? -10.847 13.541 5.065 1.00 63.91 73 SER A C 1
ATOM 605 O O . SER A 1 73 ? -9.710 13.330 4.659 1.00 63.91 73 SER A O 1
ATOM 607 N N . SER A 1 74 ? -11.874 12.732 4.778 1.00 79.38 74 SER A N 1
ATOM 608 C CA . SER A 1 74 ? -11.747 11.449 4.071 1.00 79.38 74 SER A CA 1
ATOM 609 C C . SER A 1 74 ? -10.909 11.569 2.791 1.00 79.38 74 SER A C 1
ATOM 611 O O . SER A 1 74 ? -9.938 10.836 2.628 1.00 79.38 74 SER A O 1
ATOM 613 N N . GLY A 1 75 ? -11.148 12.581 1.949 1.00 87.69 75 GLY A N 1
ATOM 614 C CA . GLY A 1 75 ? -10.336 12.789 0.743 1.00 87.69 75 GLY A CA 1
ATOM 615 C C . GLY A 1 75 ? -8.851 13.095 1.008 1.00 87.69 75 GLY A C 1
ATOM 616 O O . GLY A 1 75 ? -7.993 12.675 0.231 1.00 87.69 75 GLY A O 1
ATOM 617 N N . MET A 1 76 ? -8.520 13.823 2.080 1.00 90.25 76 MET A N 1
ATOM 618 C CA . MET A 1 76 ? -7.125 14.083 2.471 1.00 90.25 76 MET A CA 1
ATOM 619 C C . MET A 1 76 ? -6.453 12.835 3.048 1.00 90.25 76 MET A C 1
ATOM 621 O O . MET A 1 76 ? -5.313 12.547 2.681 1.00 90.25 76 MET A O 1
ATOM 625 N N . LEU A 1 77 ? -7.166 12.094 3.901 1.00 93.12 77 LEU A N 1
ATOM 626 C CA . LEU A 1 77 ? -6.685 10.854 4.512 1.00 93.12 77 LEU A CA 1
ATOM 627 C C . LEU A 1 77 ? -6.364 9.817 3.429 1.00 93.12 77 LEU A C 1
ATOM 629 O O . LEU A 1 77 ? -5.256 9.291 3.394 1.00 93.12 77 LEU A O 1
ATOM 633 N N . GLU A 1 78 ? -7.270 9.626 2.468 1.00 92.69 78 GLU A N 1
ATOM 634 C CA . GLU A 1 78 ? -7.081 8.728 1.322 1.00 92.69 78 GLU A CA 1
ATOM 635 C C . GLU A 1 78 ? -5.893 9.122 0.439 1.00 92.69 78 GLU A C 1
ATOM 637 O O . GLU A 1 78 ? -5.157 8.270 -0.063 1.00 92.69 78 GLU A O 1
ATOM 642 N N . ARG A 1 79 ? -5.682 10.429 0.223 1.00 92.62 79 ARG A N 1
ATOM 643 C CA . ARG A 1 79 ? -4.520 10.914 -0.535 1.00 92.62 79 ARG A CA 1
ATOM 644 C C . ARG A 1 79 ? -3.215 10.643 0.205 1.00 92.62 79 ARG A C 1
ATOM 646 O O . ARG A 1 79 ? -2.255 10.225 -0.441 1.00 92.62 79 ARG A O 1
ATOM 653 N N . ARG A 1 80 ? -3.173 10.857 1.524 1.00 94.56 80 ARG A N 1
ATOM 654 C CA . ARG A 1 80 ? -1.998 10.541 2.346 1.00 94.56 80 ARG A CA 1
ATOM 655 C C . ARG A 1 80 ? -1.721 9.038 2.342 1.00 94.56 80 ARG A C 1
ATOM 657 O O . ARG A 1 80 ? -0.613 8.649 1.988 1.00 94.56 80 ARG A O 1
ATOM 664 N N . ALA A 1 81 ? -2.725 8.213 2.641 1.00 95.94 81 ALA A N 1
ATOM 665 C CA . ALA A 1 81 ? -2.599 6.757 2.665 1.00 95.94 81 ALA A CA 1
ATOM 666 C C . ALA A 1 81 ? -2.090 6.197 1.335 1.00 95.94 81 ALA A C 1
ATOM 668 O O . ALA A 1 81 ? -1.121 5.434 1.301 1.00 95.94 81 ALA A O 1
ATOM 669 N N . ARG A 1 82 ? -2.647 6.676 0.218 1.00 94.56 82 ARG A N 1
ATOM 670 C CA . ARG A 1 82 ? -2.194 6.290 -1.120 1.00 94.56 82 ARG A CA 1
ATOM 671 C C . ARG A 1 82 ? -0.770 6.744 -1.418 1.00 94.56 82 ARG A C 1
ATOM 673 O O . ARG A 1 82 ? -0.007 5.988 -2.006 1.00 94.56 82 ARG A O 1
ATOM 680 N N . ARG A 1 83 ? -0.408 7.977 -1.051 1.00 94.94 83 ARG A N 1
ATOM 681 C CA . ARG A 1 83 ? 0.934 8.512 -1.309 1.00 94.94 83 ARG A CA 1
ATOM 682 C C . ARG A 1 83 ? 1.992 7.750 -0.518 1.00 94.94 83 ARG A C 1
ATOM 684 O O . ARG A 1 83 ? 3.002 7.356 -1.086 1.00 94.94 83 ARG A O 1
ATOM 691 N N . GLU A 1 84 ? 1.764 7.545 0.772 1.00 96.50 84 GLU A N 1
ATOM 692 C CA . GLU A 1 84 ? 2.729 6.869 1.636 1.00 96.50 84 GLU A CA 1
ATOM 693 C C . GLU A 1 84 ? 2.863 5.386 1.299 1.00 96.50 84 GLU A C 1
ATOM 695 O O . GLU A 1 84 ? 3.983 4.897 1.198 1.00 96.50 84 GLU A O 1
ATOM 700 N N . SER A 1 85 ? 1.761 4.671 1.054 1.00 96.56 85 SER A N 1
ATOM 701 C CA . SER A 1 85 ? 1.835 3.273 0.603 1.00 96.56 85 SER A CA 1
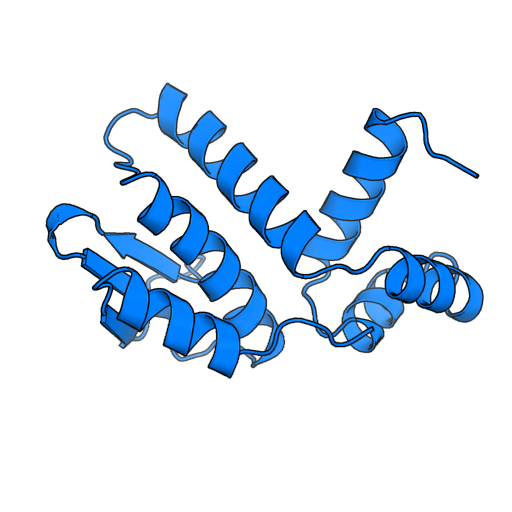ATOM 702 C C . SER A 1 85 ? 2.572 3.142 -0.734 1.00 96.56 85 SER A C 1
ATOM 704 O O . SER A 1 85 ? 3.396 2.245 -0.890 1.00 96.56 85 SER A O 1
ATOM 706 N N . MET A 1 86 ? 2.339 4.063 -1.676 1.00 95.69 86 MET A N 1
ATOM 707 C CA . MET A 1 86 ? 3.032 4.101 -2.967 1.00 95.69 86 MET A CA 1
ATOM 708 C C . MET A 1 86 ? 4.542 4.285 -2.808 1.00 95.69 86 MET A C 1
ATOM 710 O O . MET A 1 86 ? 5.299 3.486 -3.352 1.00 95.69 86 MET A O 1
ATOM 714 N N . LEU A 1 87 ? 4.977 5.263 -2.010 1.00 94.88 87 LEU A N 1
ATOM 715 C CA . LEU A 1 87 ? 6.402 5.523 -1.772 1.00 94.88 87 LEU A CA 1
ATOM 716 C C . LEU A 1 87 ? 7.098 4.410 -0.981 1.00 94.88 87 LEU A C 1
ATOM 718 O O . LEU A 1 87 ? 8.313 4.272 -1.056 1.00 94.88 87 LEU A O 1
ATOM 722 N N . ARG A 1 88 ? 6.338 3.628 -0.210 1.0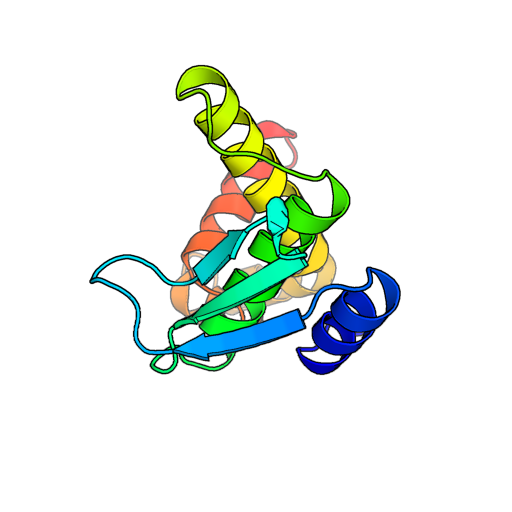0 94.31 88 ARG A N 1
ATOM 723 C CA . ARG A 1 88 ? 6.848 2.464 0.521 1.00 94.31 88 ARG A CA 1
ATOM 724 C C . ARG A 1 88 ? 7.044 1.246 -0.378 1.00 94.31 88 ARG A C 1
ATOM 726 O O . ARG A 1 88 ? 8.006 0.511 -0.188 1.00 94.31 88 ARG A O 1
ATOM 733 N N . LEU A 1 89 ? 6.104 0.998 -1.289 1.00 95.75 89 LEU A N 1
ATOM 734 C CA . LEU A 1 89 ? 6.083 -0.217 -2.106 1.00 95.75 89 LEU A CA 1
ATOM 735 C C . LEU A 1 89 ? 6.892 -0.088 -3.398 1.00 95.75 89 LEU A C 1
ATOM 737 O O . LEU A 1 89 ? 7.422 -1.087 -3.874 1.00 95.75 89 LEU A O 1
ATOM 741 N N . ILE A 1 90 ? 6.993 1.115 -3.968 1.00 95.50 90 ILE A N 1
ATOM 742 C CA . ILE A 1 90 ? 7.719 1.338 -5.220 1.00 95.50 90 ILE A CA 1
ATOM 743 C C . ILE A 1 90 ? 9.099 1.914 -4.916 1.00 95.50 90 ILE A C 1
ATOM 745 O O . ILE A 1 90 ? 9.252 3.098 -4.611 1.00 95.50 90 ILE A O 1
ATOM 749 N N . ASP A 1 91 ? 10.111 1.063 -5.054 1.00 93.25 91 ASP A N 1
ATOM 750 C CA . ASP A 1 91 ? 11.504 1.490 -5.059 1.00 93.25 91 ASP A CA 1
ATOM 751 C C . ASP A 1 91 ? 11.838 2.248 -6.354 1.00 93.25 91 ASP A C 1
ATOM 753 O O . ASP A 1 91 ? 11.490 1.827 -7.460 1.00 93.25 91 ASP A O 1
ATOM 757 N N . ARG A 1 92 ? 12.547 3.374 -6.219 1.00 92.88 92 ARG A N 1
ATOM 758 C CA . ARG A 1 92 ? 12.859 4.270 -7.341 1.00 92.88 92 ARG A CA 1
ATOM 759 C C . ARG A 1 92 ? 13.781 3.621 -8.367 1.00 92.88 92 ARG A C 1
ATOM 761 O O . ARG A 1 92 ? 13.622 3.857 -9.563 1.00 92.88 92 ARG A O 1
ATOM 768 N N . GLU A 1 93 ? 14.771 2.854 -7.916 1.00 93.44 93 GLU A N 1
ATOM 769 C CA . GLU A 1 93 ? 15.711 2.198 -8.824 1.00 93.44 93 GLU A CA 1
ATOM 770 C C . GLU A 1 93 ? 15.023 1.073 -9.598 1.00 93.44 93 GLU A C 1
ATOM 772 O O . GLU A 1 93 ? 15.154 1.012 -10.821 1.00 93.44 93 GLU A O 1
ATOM 777 N N . SER A 1 94 ? 14.219 0.271 -8.900 1.00 94.38 94 SER A N 1
ATOM 778 C CA . SER A 1 94 ? 13.405 -0.798 -9.481 1.00 94.38 94 SER A CA 1
ATOM 779 C C . SER A 1 94 ? 12.409 -0.248 -10.505 1.00 94.38 94 SER A C 1
ATOM 781 O O . SER A 1 94 ? 12.341 -0.754 -11.622 1.00 94.38 94 SER A O 1
ATOM 783 N N . TYR A 1 95 ? 11.709 0.849 -10.183 1.00 95.75 95 TYR A N 1
ATOM 784 C CA . TYR A 1 95 ? 10.817 1.526 -11.130 1.00 95.75 95 TYR A CA 1
ATOM 785 C C . TYR A 1 95 ? 11.568 1.993 -12.382 1.00 95.75 95 TYR A C 1
ATOM 787 O O . TYR A 1 95 ? 11.154 1.693 -13.496 1.00 95.75 95 TYR A O 1
ATOM 795 N N . ARG A 1 96 ? 12.711 2.670 -12.217 1.00 95.00 96 ARG A N 1
ATOM 796 C CA . ARG A 1 96 ? 13.526 3.167 -13.339 1.00 95.00 96 ARG A CA 1
ATOM 797 C C . ARG A 1 96 ? 14.046 2.034 -14.229 1.00 95.00 96 ARG A C 1
ATOM 799 O O . ARG A 1 96 ? 14.220 2.223 -15.430 1.00 95.00 96 ARG A O 1
ATOM 806 N N . MET A 1 97 ? 14.366 0.879 -13.649 1.00 95.56 97 MET A N 1
ATOM 807 C CA . MET A 1 97 ? 14.758 -0.304 -14.416 1.00 95.56 97 MET A CA 1
ATOM 808 C C . MET A 1 97 ? 13.574 -0.870 -15.197 1.00 95.56 97 MET A C 1
ATOM 810 O O . MET A 1 97 ? 13.715 -1.089 -16.396 1.00 95.56 97 MET A O 1
ATOM 814 N N . ALA A 1 98 ? 12.418 -1.035 -14.551 1.00 96.25 98 ALA A N 1
ATOM 815 C CA . ALA A 1 98 ? 11.200 -1.508 -15.202 1.00 96.25 98 ALA A CA 1
ATOM 816 C C . ALA A 1 98 ? 10.779 -0.581 -16.356 1.00 96.25 98 ALA A C 1
ATOM 818 O O . ALA A 1 98 ? 10.542 -1.050 -17.463 1.00 96.25 98 ALA A O 1
ATOM 819 N N . GLU A 1 99 ? 10.784 0.735 -16.141 1.00 96.19 99 GLU A N 1
ATOM 820 C CA . GLU A 1 99 ? 10.460 1.736 -17.166 1.00 96.19 99 GLU A CA 1
ATOM 821 C C . GLU A 1 99 ? 11.411 1.667 -18.371 1.00 96.19 99 GLU A C 1
ATOM 823 O O . GLU A 1 99 ? 10.982 1.784 -19.508 1.00 96.19 99 GLU A O 1
ATOM 828 N N . ARG A 1 100 ? 12.702 1.373 -18.173 1.00 96.56 100 ARG A N 1
ATOM 829 C CA . ARG A 1 100 ? 13.643 1.185 -19.296 1.00 96.56 100 ARG A CA 1
ATOM 830 C C . ARG A 1 100 ? 13.401 -0.081 -20.109 1.00 96.56 100 ARG A C 1
ATOM 832 O O . ARG A 1 100 ? 13.779 -0.121 -21.276 1.00 96.56 100 ARG A O 1
ATOM 839 N N . VAL A 1 101 ? 12.887 -1.131 -19.475 1.00 97.50 101 VAL A N 1
ATOM 840 C CA . VAL A 1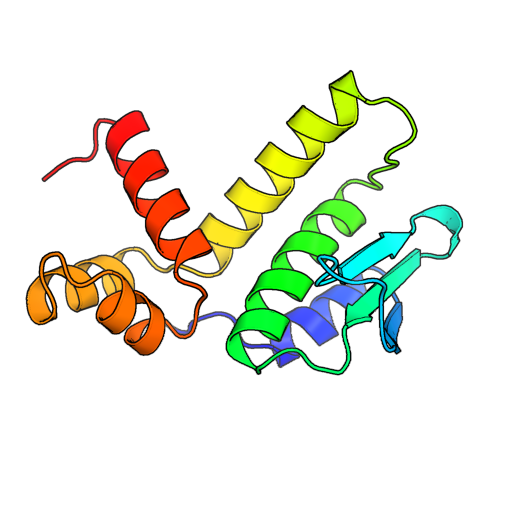 101 ? 12.661 -2.433 -20.117 1.00 97.50 101 VAL A CA 1
ATOM 841 C C . VAL A 1 101 ? 11.317 -2.454 -20.837 1.00 97.50 101 VAL A C 1
ATOM 843 O O . VAL A 1 101 ? 11.225 -2.994 -21.936 1.00 97.50 101 VAL A O 1
ATOM 846 N N . TYR A 1 102 ? 10.294 -1.865 -20.221 1.00 97.00 102 TYR A N 1
ATOM 847 C CA . TYR A 1 102 ? 8.903 -1.964 -20.658 1.00 97.00 102 TYR A CA 1
ATOM 848 C C . TYR A 1 102 ? 8.336 -0.652 -21.230 1.00 97.00 102 TYR A C 1
ATOM 850 O O . TYR A 1 102 ? 7.211 -0.651 -21.724 1.00 97.00 102 TYR A O 1
ATOM 858 N N . ASP A 1 103 ? 9.107 0.439 -21.200 1.00 93.25 103 ASP A N 1
ATOM 859 C CA . ASP A 1 103 ? 8.747 1.758 -21.737 1.00 93.25 103 ASP A CA 1
ATOM 860 C C . ASP A 1 103 ? 7.409 2.269 -21.165 1.00 93.25 103 ASP A C 1
ATOM 862 O O . ASP A 1 103 ? 7.253 2.375 -19.947 1.00 93.25 103 ASP A O 1
ATOM 866 N N . GLU A 1 104 ? 6.411 2.547 -22.008 1.00 90.81 104 GLU A N 1
ATOM 867 C CA . GLU A 1 104 ? 5.093 3.027 -21.577 1.00 90.81 104 GLU A CA 1
ATOM 868 C C . GLU A 1 104 ? 4.130 1.908 -21.123 1.00 90.81 104 GLU A C 1
ATOM 870 O O . GLU A 1 104 ? 2.989 2.193 -20.735 1.00 90.81 104 GLU A O 1
ATOM 875 N N . ASP A 1 105 ? 4.542 0.632 -21.139 1.00 96.75 105 ASP A N 1
ATOM 876 C CA . ASP A 1 105 ? 3.686 -0.481 -20.712 1.00 96.75 105 ASP A CA 1
ATOM 877 C C . ASP A 1 105 ? 3.551 -0.538 -19.181 1.00 96.75 105 ASP A C 1
ATOM 879 O O . ASP A 1 105 ? 4.217 -1.283 -18.458 1.00 96.75 105 ASP A O 1
ATOM 883 N N . VAL A 1 106 ? 2.607 0.257 -18.674 1.00 96.56 106 VAL A N 1
ATOM 884 C CA . VAL A 1 106 ? 2.276 0.352 -17.247 1.00 96.56 106 VAL A CA 1
ATOM 885 C C . VAL A 1 106 ? 1.857 -0.998 -16.656 1.00 96.56 106 VAL A C 1
ATOM 887 O O . VAL A 1 106 ? 2.045 -1.219 -15.457 1.00 96.56 106 VAL A O 1
ATOM 890 N N . TYR A 1 107 ? 1.263 -1.893 -17.451 1.00 97.00 107 TYR A N 1
ATOM 891 C CA . TYR A 1 107 ? 0.864 -3.208 -16.956 1.00 97.00 107 TYR A CA 1
ATOM 892 C C . TYR A 1 107 ? 2.095 -4.083 -16.722 1.00 97.00 107 TYR A C 1
ATOM 894 O O . TYR A 1 107 ? 2.242 -4.630 -15.628 1.00 97.00 107 TYR A O 1
ATOM 902 N N . ALA A 1 108 ? 3.009 -4.146 -17.692 1.00 97.00 108 ALA A N 1
ATOM 903 C CA . ALA A 1 108 ? 4.262 -4.878 -17.548 1.00 97.00 108 ALA A CA 1
ATOM 904 C C . ALA A 1 108 ? 5.118 -4.328 -16.393 1.00 97.00 108 ALA A C 1
ATOM 906 O O . ALA A 1 108 ? 5.606 -5.104 -15.570 1.00 97.00 108 ALA A O 1
ATOM 907 N N . ILE A 1 109 ? 5.195 -2.999 -16.240 1.00 97.56 109 ILE A N 1
ATOM 908 C CA . ILE A 1 109 ? 5.859 -2.359 -15.091 1.00 97.56 109 ILE A CA 1
ATOM 909 C C . ILE A 1 109 ? 5.206 -2.778 -13.767 1.00 97.56 109 ILE A C 1
ATOM 911 O O . ILE A 1 109 ? 5.901 -3.083 -12.801 1.00 97.56 109 ILE A O 1
ATOM 915 N N . ALA A 1 110 ? 3.873 -2.798 -13.692 1.00 97.06 110 ALA A N 1
ATOM 916 C CA . ALA A 1 110 ? 3.167 -3.201 -12.476 1.00 97.06 110 ALA A CA 1
ATOM 917 C C . ALA A 1 110 ? 3.447 -4.667 -12.111 1.00 97.06 110 ALA A C 1
ATOM 919 O O . ALA A 1 110 ? 3.666 -4.967 -10.935 1.00 97.06 110 ALA A O 1
ATOM 920 N N . CYS A 1 111 ? 3.481 -5.553 -13.111 1.00 95.62 111 CYS A N 1
ATOM 921 C CA . CYS A 1 111 ? 3.851 -6.955 -12.937 1.00 95.62 111 CYS A CA 1
ATOM 922 C C . CYS A 1 111 ? 5.289 -7.108 -12.427 1.00 95.62 111 CYS A C 1
ATOM 924 O O . CYS A 1 111 ? 5.491 -7.821 -11.448 1.00 95.62 111 CYS A O 1
ATOM 926 N N . GLU A 1 112 ? 6.255 -6.410 -13.033 1.00 95.69 112 GLU A N 1
ATOM 927 C CA . GLU A 1 112 ? 7.666 -6.428 -12.616 1.00 95.69 112 GLU A CA 1
ATOM 928 C C . GLU A 1 112 ? 7.839 -5.971 -11.163 1.00 95.69 112 GLU A C 1
ATOM 930 O O . GLU A 1 112 ? 8.558 -6.585 -10.381 1.00 95.69 112 GLU A O 1
ATOM 935 N N . LEU A 1 113 ? 7.140 -4.901 -10.779 1.00 95.31 113 LEU A N 1
ATOM 936 C CA . LEU A 1 113 ? 7.230 -4.323 -9.439 1.00 95.31 113 LEU A CA 1
ATOM 937 C C . LEU A 1 113 ? 6.381 -5.060 -8.392 1.00 95.31 113 LEU A C 1
ATOM 939 O O . LEU A 1 113 ? 6.440 -4.711 -7.214 1.00 95.31 113 LEU A O 1
ATOM 943 N N . GLY A 1 114 ? 5.557 -6.034 -8.791 1.00 95.50 114 GLY A N 1
ATOM 944 C CA . GLY A 1 114 ? 4.662 -6.749 -7.878 1.00 95.50 114 GLY A CA 1
ATOM 945 C C . GLY A 1 114 ? 3.587 -5.860 -7.236 1.00 95.50 114 GLY A C 1
ATOM 946 O O . GLY A 1 114 ? 3.153 -6.119 -6.113 1.00 95.50 114 GLY A O 1
ATOM 947 N N . VAL A 1 115 ? 3.145 -4.802 -7.926 1.00 96.81 115 VAL A N 1
ATOM 948 C CA . VAL A 1 115 ? 2.138 -3.844 -7.431 1.00 96.81 115 VAL A CA 1
ATOM 949 C C . VAL A 1 115 ? 0.957 -3.717 -8.392 1.00 96.81 115 VAL A C 1
ATOM 951 O O . VAL A 1 115 ? 0.948 -4.246 -9.496 1.00 96.81 115 VAL A O 1
ATOM 954 N N . THR A 1 116 ? -0.087 -2.992 -7.987 1.00 96.50 116 THR A N 1
ATOM 955 C CA . THR A 1 116 ? -1.210 -2.695 -8.891 1.00 96.50 116 THR A CA 1
ATOM 956 C C . THR A 1 116 ? -0.859 -1.592 -9.896 1.00 96.50 116 THR A C 1
ATOM 958 O O . THR A 1 116 ? -0.154 -0.636 -9.569 1.00 96.50 116 THR A O 1
ATOM 961 N N . VAL A 1 117 ? -1.482 -1.625 -11.081 1.00 96.50 117 VAL A N 1
ATOM 962 C CA . VAL A 1 117 ? -1.427 -0.534 -12.082 1.00 96.50 117 VAL A CA 1
ATOM 963 C C . VAL A 1 117 ? -1.766 0.830 -11.466 1.00 96.50 117 VAL A C 1
ATOM 965 O O . VAL A 1 117 ? -1.184 1.856 -11.822 1.00 96.50 117 VAL A O 1
ATOM 968 N N . ARG A 1 118 ? -2.694 0.864 -10.496 1.00 94.19 118 ARG A N 1
ATOM 969 C CA . ARG A 1 118 ? -3.061 2.095 -9.785 1.00 94.19 118 ARG A CA 1
ATOM 970 C C . ARG A 1 118 ? -1.864 2.712 -9.061 1.00 94.19 118 ARG A C 1
ATOM 972 O O . ARG A 1 118 ? -1.746 3.936 -9.070 1.00 94.19 118 ARG A O 1
ATOM 979 N N . MET A 1 119 ? -0.999 1.896 -8.462 1.00 95.75 119 MET A N 1
ATOM 980 C CA . MET A 1 119 ? 0.188 2.353 -7.736 1.00 95.75 119 MET A CA 1
ATOM 981 C C . MET A 1 119 ? 1.235 2.924 -8.685 1.00 95.75 119 MET A C 1
ATOM 983 O O . MET A 1 119 ? 1.698 4.037 -8.452 1.00 95.75 119 MET A O 1
ATOM 987 N N . VAL A 1 120 ? 1.502 2.245 -9.805 1.00 96.75 120 VAL A N 1
ATOM 988 C CA . VAL A 1 120 ? 2.418 2.732 -10.852 1.00 96.75 120 VAL A CA 1
ATOM 989 C C . VAL A 1 120 ? 1.965 4.095 -11.384 1.00 96.75 120 VAL A C 1
ATOM 991 O O . VAL A 1 120 ? 2.726 5.059 -11.371 1.00 96.75 120 VAL A O 1
ATOM 994 N N . ARG A 1 121 ? 0.677 4.242 -11.719 1.00 96.31 121 ARG A N 1
ATOM 995 C CA . ARG A 1 121 ? 0.116 5.535 -12.157 1.00 96.31 121 ARG A CA 1
ATOM 996 C C . ARG A 1 121 ? 0.182 6.623 -11.086 1.00 96.31 121 ARG A C 1
ATOM 998 O O . ARG A 1 121 ? 0.177 7.808 -11.412 1.00 96.31 121 ARG A O 1
ATOM 1005 N N . CYS A 1 122 ? 0.114 6.266 -9.802 1.00 94.50 122 CYS A N 1
ATOM 1006 C CA . CYS A 1 122 ? 0.291 7.241 -8.721 1.00 94.50 122 CYS A CA 1
ATOM 1007 C C . CYS A 1 122 ? 1.754 7.673 -8.608 1.00 94.50 122 CYS A C 1
ATOM 1009 O O . CYS A 1 122 ? 2.003 8.853 -8.387 1.00 94.50 122 CYS A O 1
ATOM 1011 N N . TYR A 1 123 ? 2.691 6.747 -8.811 1.00 95.69 123 TYR A N 1
ATOM 1012 C CA . TYR A 1 123 ? 4.123 7.027 -8.820 1.00 95.69 123 TYR A CA 1
ATOM 1013 C C . TYR A 1 123 ? 4.518 7.949 -9.979 1.00 95.69 123 TYR A C 1
ATOM 1015 O O . TYR A 1 123 ? 5.152 8.972 -9.752 1.00 95.69 123 TYR A O 1
ATOM 1023 N N . GLN A 1 124 ? 4.047 7.670 -11.197 1.00 95.12 124 GLN A N 1
ATOM 1024 C CA . GLN A 1 124 ? 4.263 8.526 -12.373 1.00 95.12 124 GLN A CA 1
ATOM 1025 C C . GLN A 1 124 ? 3.761 9.959 -12.159 1.00 95.12 124 GLN A C 1
ATOM 1027 O O . GLN A 1 124 ? 4.481 10.922 -12.410 1.00 95.12 124 GLN A O 1
ATOM 1032 N N . ARG A 1 125 ? 2.539 10.114 -11.627 1.00 94.06 125 ARG A N 1
ATOM 1033 C CA . ARG A 1 125 ? 1.999 11.437 -11.271 1.00 94.06 125 ARG A CA 1
ATOM 1034 C C . ARG A 1 125 ? 2.839 12.128 -10.205 1.00 94.06 125 ARG A C 1
ATOM 1036 O O . ARG A 1 125 ? 3.125 13.309 -10.332 1.00 94.06 125 ARG A O 1
ATOM 1043 N N . TYR A 1 126 ? 3.273 11.384 -9.190 1.00 93.81 126 TYR A N 1
ATOM 1044 C CA . TYR A 1 126 ? 4.171 11.912 -8.171 1.00 93.81 126 TYR A CA 1
ATOM 1045 C C . TYR A 1 126 ? 5.489 12.420 -8.778 1.00 93.81 126 TYR A C 1
ATOM 1047 O O . TYR A 1 126 ? 5.889 13.534 -8.461 1.00 93.81 126 TYR A O 1
ATOM 1055 N N . LEU A 1 127 ? 6.130 11.670 -9.679 1.00 92.25 127 LEU A N 1
ATOM 1056 C CA . LEU A 1 127 ? 7.354 12.106 -10.363 1.00 92.25 127 LEU A CA 1
ATOM 1057 C C . LEU A 1 127 ? 7.144 13.389 -11.181 1.00 92.25 127 LEU A C 1
ATOM 1059 O O . LEU A 1 127 ? 7.940 14.325 -11.067 1.00 92.25 127 LEU A O 1
ATOM 1063 N N . HIS A 1 128 ? 6.045 13.453 -11.936 1.00 89.88 128 HIS A N 1
ATOM 1064 C CA . HIS A 1 128 ? 5.656 14.636 -12.703 1.00 89.88 128 HIS A CA 1
ATOM 1065 C C . HIS A 1 128 ? 5.466 15.865 -11.796 1.00 89.88 128 HIS A C 1
ATOM 1067 O O . HIS A 1 128 ? 6.029 16.927 -12.058 1.00 89.88 128 HIS A O 1
ATOM 1073 N N . ASP A 1 129 ? 4.752 15.712 -10.678 1.00 87.56 129 ASP A N 1
ATOM 1074 C CA . ASP A 1 129 ? 4.499 16.792 -9.715 1.00 87.56 129 ASP A CA 1
ATOM 1075 C C . ASP A 1 129 ? 5.769 17.250 -8.975 1.00 87.56 129 ASP A C 1
ATOM 1077 O O . ASP A 1 129 ? 5.841 18.382 -8.500 1.00 87.56 129 ASP A O 1
ATOM 1081 N N . GLN A 1 130 ? 6.779 16.383 -8.850 1.00 82.62 130 GLN A N 1
ATOM 1082 C CA . GLN A 1 130 ? 8.084 16.730 -8.277 1.00 82.62 130 GLN A CA 1
ATOM 1083 C C . GLN A 1 130 ? 9.037 17.386 -9.292 1.00 82.62 130 GLN A C 1
ATOM 1085 O O . GLN A 1 130 ? 10.198 17.621 -8.959 1.00 82.62 130 GLN A O 1
ATOM 1090 N N . GLY A 1 131 ? 8.603 17.637 -10.535 1.00 69.25 131 GLY A N 1
ATOM 1091 C CA . GLY A 1 131 ? 9.483 18.115 -11.610 1.00 69.25 131 GLY A CA 1
ATOM 1092 C C . GLY A 1 131 ? 10.611 17.131 -11.941 1.00 69.25 131 GLY A C 1
ATOM 1093 O O . GLY A 1 131 ? 11.595 17.498 -12.573 1.00 69.25 131 GLY A O 1
ATOM 1094 N N . THR A 1 132 ? 10.488 15.882 -11.484 1.00 60.03 132 THR A N 1
ATOM 1095 C CA . THR A 1 132 ? 11.447 14.809 -11.736 1.00 60.03 132 THR A CA 1
ATOM 1096 C C . THR A 1 132 ? 10.927 14.007 -12.915 1.00 60.03 132 THR A C 1
ATOM 1098 O O . THR A 1 132 ? 10.503 12.865 -12.776 1.00 60.03 132 THR A O 1
ATOM 1101 N N . VAL A 1 133 ? 10.923 14.647 -14.077 1.00 47.91 133 VAL A N 1
ATOM 1102 C CA . VAL A 1 133 ? 10.831 13.952 -15.356 1.00 47.91 133 VAL A CA 1
ATOM 1103 C C . VAL A 1 133 ? 12.246 13.997 -15.921 1.00 47.91 133 VAL A C 1
ATOM 1105 O O . VAL A 1 133 ? 12.800 15.084 -16.091 1.00 47.91 133 VAL A O 1
ATOM 1108 N N . ALA A 1 134 ? 12.866 12.826 -16.065 1.00 42.88 134 ALA A N 1
ATOM 1109 C CA . ALA A 1 134 ? 14.063 12.670 -16.884 1.00 42.88 134 ALA A CA 1
ATOM 1110 C C . ALA A 1 134 ? 13.621 12.382 -18.317 1.00 42.88 134 ALA A C 1
ATOM 1112 O O . ALA A 1 134 ? 12.627 11.637 -18.455 1.00 42.88 134 ALA A O 1
#

Organism: NCBI:txid1984871

Radius of gyration: 15.23 Å; chains: 1; bounding box: 36×31×40 Å

InterPro domains:
  IPR010359 IrrE N-terminal-like domain [PF06114] (14-120)

Foldseek 3Di:
DDFDAPVNLVVLLVVLVAAEEEDADPPPDQWDQDLVRSYIYGHNPDDRQSSLLRSQLNSQCSVVSDDPPDVVVVVVSSVRSLVRSLVRQDDPVQLVVQCVVPPPPLVSSCVSSSHDSVSSVVVVVVCVVVVNDD

pLDDT: mean 91.32, std 11.74, range [42.88, 98.38]

Secondary structure (DSSP, 8-state):
-PPPPHHHHHHHHHHTT-EEEE-PPPTT-SEEEEGGGTEEEE-TT--HHHHHHHHHHHHHHHHHT-----HHHHHHHHHHHHHHHHHHH--HHHHHHHHHHHTT-HHHHHHHHTS-HHHHHHHHHHHHHTT---

Sequence (134 aa):
MASITIDDLYREAEMLGVRIRERRLPEHWCGAYVDDYRLIVLDETLLDHQRLCTLAHELVHARYHDRSCNPLSSGMLERRARRESMLRLIDRESYRMAERVYDEDVYAIACELGVTVRMVRCYQRYLHDQGTVA